Protein AF-A0A519KKD2-F1 (afdb_monomer_lite)

pLDDT: mean 95.07, std 6.98, range [52.88, 98.62]

Radius of gyration: 19.45 Å; chains: 1; bounding box: 49×33×54 Å

Sequence (143 aa):
MDGGELDRHAELIARHAPTLDAAIEAVRTRKAWSPFSDSPSTRIHGPDKPGAGRATFEARLGTTFELHQPGETGATVGEEVSPFTQQPLNIRYPVSDPDALVASAMTAMAQWRETDFELRLALCLEMAQRLYQRNFEMAHAVM

Structure (mmCIF, N/CA/C/O backbone):
data_AF-A0A519KKD2-F1
#
_entry.id   AF-A0A519KKD2-F1
#
loop_
_atom_site.group_PDB
_atom_site.id
_atom_site.type_symbol
_atom_site.label_atom_id
_atom_site.label_alt_id
_atom_site.label_comp_id
_atom_site.label_asym_id
_atom_site.label_entity_id
_atom_site.label_seq_id
_atom_site.pdbx_PDB_ins_code
_atom_site.Cartn_x
_atom_site.Cartn_y
_atom_site.Cartn_z
_atom_site.occupancy
_atom_site.B_iso_or_equiv
_atom_site.auth_seq_id
_atom_site.auth_comp_id
_atom_site.auth_asym_id
_atom_site.auth_atom_id
_atom_site.pdbx_PDB_model_num
ATOM 1 N N . MET A 1 1 ? -10.246 3.300 -27.847 1.00 52.88 1 MET A N 1
ATOM 2 C CA . MET A 1 1 ? -9.525 3.793 -26.658 1.00 52.88 1 MET A CA 1
ATOM 3 C C . MET A 1 1 ? -8.196 3.082 -26.709 1.00 52.88 1 MET A C 1
ATOM 5 O O . MET A 1 1 ? -8.244 1.891 -26.501 1.00 52.88 1 MET A O 1
ATOM 9 N N . ASP A 1 2 ? -7.089 3.711 -27.116 1.00 57.38 2 ASP A N 1
ATOM 10 C CA . ASP A 1 2 ? -5.838 2.936 -27.287 1.00 57.38 2 ASP A CA 1
ATOM 11 C C . ASP A 1 2 ? -4.549 3.760 -27.143 1.00 57.38 2 ASP A C 1
ATOM 13 O O . ASP A 1 2 ? -3.590 3.286 -26.552 1.00 57.38 2 ASP A O 1
ATOM 17 N N . GLY A 1 3 ? -4.506 5.021 -27.593 1.00 60.81 3 GLY A N 1
ATOM 18 C CA . GLY A 1 3 ? -3.247 5.788 -27.583 1.00 60.81 3 GLY A CA 1
ATOM 19 C C . GLY A 1 3 ? -2.719 6.162 -26.189 1.00 60.81 3 GLY A C 1
ATOM 20 O O . GLY A 1 3 ? -1.565 5.904 -25.875 1.00 60.81 3 GLY A O 1
ATOM 21 N N . GLY A 1 4 ? -3.559 6.754 -25.333 1.00 73.12 4 GLY A N 1
ATOM 22 C CA . GLY A 1 4 ? -3.117 7.290 -24.032 1.00 73.12 4 GLY A CA 1
ATOM 23 C C . GLY A 1 4 ? -2.955 6.257 -22.910 1.00 73.12 4 GLY A C 1
ATOM 24 O O . GLY A 1 4 ? -2.464 6.580 -21.832 1.00 73.12 4 GLY A O 1
ATOM 25 N N . GLU A 1 5 ? -3.403 5.018 -23.105 1.00 72.62 5 GLU A N 1
ATOM 26 C CA . GLU A 1 5 ? -3.205 3.938 -22.129 1.00 72.62 5 GLU A CA 1
ATOM 27 C C . GLU A 1 5 ? -1.892 3.198 -22.382 1.00 72.62 5 GLU A C 1
ATOM 29 O O . GLU A 1 5 ? -1.115 3.008 -21.448 1.00 72.62 5 GLU A O 1
ATOM 34 N N . LEU A 1 6 ? -1.595 2.907 -23.653 1.00 75.69 6 LEU A N 1
ATOM 35 C CA . LEU A 1 6 ? -0.296 2.386 -24.078 1.00 75.69 6 LEU A CA 1
ATOM 36 C C . LEU A 1 6 ? 0.848 3.334 -23.692 1.00 75.69 6 LEU A C 1
ATOM 38 O O . LEU A 1 6 ? 1.887 2.873 -23.224 1.00 75.69 6 LEU A O 1
ATOM 42 N N . ASP A 1 7 ? 0.625 4.645 -23.802 1.00 85.88 7 ASP A N 1
ATOM 43 C CA . ASP A 1 7 ? 1.591 5.668 -23.390 1.00 85.88 7 ASP A CA 1
ATOM 44 C C . ASP A 1 7 ? 1.891 5.598 -21.879 1.00 85.88 7 ASP A C 1
ATOM 46 O O . ASP A 1 7 ? 3.042 5.476 -21.465 1.00 85.88 7 ASP A O 1
ATOM 50 N N . ARG A 1 8 ? 0.854 5.507 -21.032 1.00 93.50 8 ARG A N 1
ATOM 51 C CA . ARG A 1 8 ? 1.018 5.367 -19.571 1.00 93.50 8 ARG A CA 1
ATOM 52 C C . ARG A 1 8 ? 1.721 4.070 -19.164 1.00 93.50 8 ARG A C 1
ATOM 54 O O . ARG A 1 8 ? 2.488 4.068 -18.199 1.00 93.50 8 ARG A O 1
ATOM 61 N N . HIS A 1 9 ? 1.460 2.964 -19.861 1.00 95.44 9 HIS A N 1
ATOM 62 C CA . HIS A 1 9 ? 2.147 1.695 -19.607 1.00 95.44 9 HIS A CA 1
ATOM 63 C C . HIS A 1 9 ? 3.633 1.789 -19.958 1.00 95.44 9 HIS A C 1
ATOM 65 O O . HIS A 1 9 ? 4.476 1.405 -19.143 1.00 95.44 9 HIS A O 1
ATOM 71 N N . ALA A 1 10 ? 3.958 2.354 -21.124 1.00 96.50 10 ALA A N 1
ATOM 72 C CA . ALA A 1 10 ? 5.337 2.572 -21.547 1.00 96.50 10 ALA A CA 1
ATOM 73 C C . ALA A 1 10 ? 6.090 3.500 -20.579 1.00 96.50 10 ALA A C 1
ATOM 75 O O . ALA A 1 10 ? 7.213 3.189 -20.179 1.00 96.50 10 ALA A O 1
ATOM 76 N N . GLU A 1 11 ? 5.458 4.587 -20.126 1.00 97.31 11 GLU A N 1
ATOM 77 C CA . GLU A 1 11 ? 6.020 5.488 -19.114 1.00 97.31 11 GLU A CA 1
ATOM 78 C C . GLU A 1 11 ? 6.305 4.779 -17.784 1.00 97.31 11 GLU A C 1
ATOM 80 O O . GLU A 1 11 ? 7.358 4.994 -17.177 1.00 97.31 11 GLU A O 1
ATOM 85 N N . LEU A 1 12 ? 5.381 3.932 -17.313 1.00 97.44 12 LEU A N 1
ATOM 86 C CA . LEU A 1 12 ? 5.553 3.200 -16.058 1.00 97.44 12 LEU A CA 1
ATOM 87 C C . LEU A 1 12 ? 6.706 2.194 -16.150 1.00 97.44 12 LEU A C 1
ATOM 89 O O . LEU A 1 12 ? 7.517 2.107 -15.226 1.00 97.44 12 LEU A O 1
ATOM 93 N N . ILE A 1 13 ? 6.801 1.471 -17.268 1.00 98.25 13 ILE A N 1
ATOM 94 C CA . ILE A 1 13 ? 7.908 0.549 -17.542 1.00 98.25 13 ILE A CA 1
ATOM 95 C C . ILE A 1 13 ? 9.232 1.315 -17.569 1.00 98.25 13 ILE A C 1
ATOM 97 O O . ILE A 1 13 ? 10.163 0.961 -16.845 1.00 98.25 13 ILE A O 1
ATOM 101 N N . ALA A 1 14 ? 9.303 2.404 -18.339 1.00 98.12 14 ALA A N 1
ATOM 102 C CA . ALA A 1 14 ? 10.511 3.213 -18.465 1.00 98.12 14 ALA A CA 1
ATOM 103 C C . ALA A 1 14 ? 10.965 3.801 -17.118 1.00 98.12 14 ALA A C 1
ATOM 105 O O . ALA A 1 14 ? 12.160 3.806 -16.819 1.00 98.12 14 ALA A O 1
ATOM 106 N N . ARG A 1 15 ? 10.022 4.243 -16.274 1.00 97.94 15 ARG A N 1
ATOM 107 C CA . ARG A 1 15 ? 10.308 4.760 -14.925 1.00 97.94 15 ARG A CA 1
ATOM 108 C C . ARG A 1 15 ? 11.020 3.735 -14.042 1.00 97.94 15 ARG A C 1
ATOM 110 O O . ARG A 1 15 ? 11.909 4.112 -13.281 1.00 97.94 15 ARG A O 1
ATOM 117 N N . HIS A 1 16 ? 10.616 2.468 -14.119 1.00 98.31 16 HIS A N 1
ATOM 118 C CA . HIS A 1 16 ? 11.085 1.414 -13.212 1.00 98.31 16 HIS A CA 1
ATOM 119 C C . HIS A 1 16 ? 12.199 0.532 -13.786 1.00 98.31 16 HIS A C 1
ATOM 121 O O . HIS A 1 16 ? 12.827 -0.207 -13.024 1.00 98.31 16 HIS A O 1
ATOM 127 N N . ALA A 1 17 ? 12.502 0.643 -15.083 1.00 97.94 17 ALA A N 1
ATOM 128 C CA . ALA A 1 17 ? 13.563 -0.125 -15.738 1.00 97.94 17 ALA A CA 1
ATOM 129 C C . ALA A 1 17 ? 14.937 -0.016 -15.034 1.00 97.94 17 ALA A C 1
ATOM 131 O O . ALA A 1 17 ? 15.525 -1.062 -14.757 1.00 97.94 17 ALA A O 1
ATOM 132 N N . PRO A 1 18 ? 15.430 1.172 -14.612 1.00 98.25 18 PRO A N 1
ATOM 133 C CA . PRO A 1 18 ? 16.730 1.262 -13.940 1.00 98.25 18 PRO A CA 1
ATOM 134 C C . PRO A 1 18 ? 16.783 0.514 -12.599 1.00 98.25 18 PRO A C 1
ATOM 136 O O . PRO A 1 18 ? 17.798 -0.096 -12.259 1.00 98.25 18 PRO A O 1
ATOM 139 N N . THR A 1 19 ? 15.689 0.541 -11.831 1.00 98.19 19 THR A N 1
ATOM 140 C CA . THR A 1 19 ? 15.581 -0.193 -10.561 1.00 98.19 19 THR A CA 1
ATOM 141 C C . THR A 1 19 ? 15.555 -1.697 -10.805 1.00 98.19 19 THR A C 1
ATOM 143 O O . THR A 1 19 ? 16.211 -2.441 -10.074 1.00 98.19 19 THR A O 1
ATOM 146 N N . LEU A 1 20 ? 14.837 -2.148 -11.839 1.00 98.19 20 LEU A N 1
ATOM 147 C CA . LEU A 1 20 ? 14.794 -3.555 -12.229 1.00 98.19 20 LEU A CA 1
ATOM 148 C C . LEU A 1 20 ? 16.180 -4.064 -12.650 1.00 98.19 20 LEU A C 1
ATOM 150 O O . LEU A 1 20 ? 16.622 -5.097 -12.148 1.00 98.19 20 LEU A O 1
ATOM 154 N N . ASP A 1 21 ? 16.892 -3.321 -13.497 1.00 98.25 21 ASP A N 1
ATOM 155 C CA . ASP A 1 21 ? 18.243 -3.680 -13.946 1.00 98.25 21 ASP A CA 1
ATOM 156 C C . ASP A 1 21 ? 19.223 -3.771 -12.769 1.00 98.25 21 ASP A C 1
ATOM 158 O O . ASP A 1 21 ? 19.98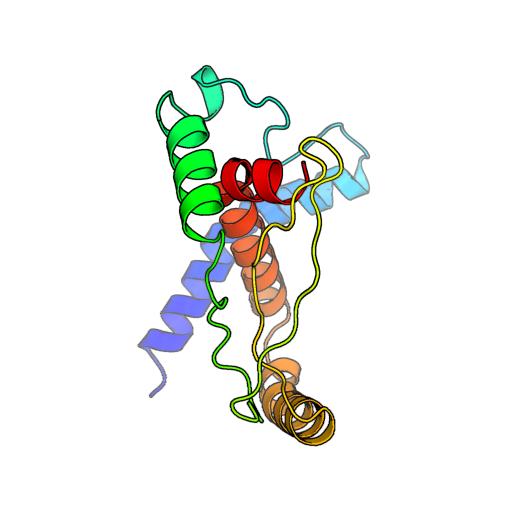0 -4.739 -12.640 1.00 98.25 21 ASP A O 1
ATOM 162 N N . ALA A 1 22 ? 19.170 -2.796 -11.856 1.00 98.25 22 ALA A N 1
ATOM 163 C CA . ALA A 1 22 ? 19.992 -2.800 -10.651 1.00 98.25 22 ALA A CA 1
ATOM 164 C C . ALA A 1 22 ? 19.665 -3.984 -9.721 1.00 98.25 22 ALA A C 1
ATOM 166 O O . ALA A 1 22 ? 20.591 -4.579 -9.159 1.00 98.25 22 ALA A O 1
ATOM 167 N N . ALA A 1 23 ? 18.386 -4.356 -9.599 1.00 98.12 23 ALA A N 1
ATOM 168 C CA . ALA A 1 23 ? 17.943 -5.516 -8.827 1.00 98.12 23 ALA A CA 1
ATOM 169 C C . ALA A 1 23 ? 18.420 -6.837 -9.440 1.00 98.12 23 ALA A C 1
ATOM 171 O O . ALA A 1 23 ? 18.946 -7.691 -8.722 1.00 98.12 23 ALA A O 1
ATOM 172 N N . ILE A 1 24 ? 18.302 -6.998 -10.762 1.00 98.12 24 ILE A N 1
ATOM 173 C CA . ILE A 1 24 ? 18.804 -8.177 -11.482 1.00 98.12 24 ILE A CA 1
ATOM 174 C C . ILE A 1 24 ? 20.313 -8.320 -11.267 1.00 98.12 24 ILE A C 1
ATOM 176 O O . ILE A 1 24 ? 20.796 -9.409 -10.948 1.00 98.12 24 ILE A O 1
ATOM 180 N N . GLU A 1 25 ? 21.058 -7.223 -11.390 1.00 98.62 25 GLU A N 1
ATOM 181 C CA . GLU A 1 25 ? 22.499 -7.220 -11.154 1.00 98.62 25 GLU A CA 1
ATOM 182 C C . GLU A 1 25 ? 22.844 -7.560 -9.700 1.00 98.62 25 GLU A C 1
ATOM 184 O O . GLU A 1 25 ? 23.766 -8.339 -9.441 1.00 98.62 25 GLU A O 1
ATOM 189 N N . ALA A 1 26 ? 22.096 -7.020 -8.734 1.00 98.50 26 ALA A N 1
ATOM 190 C CA . ALA A 1 26 ? 22.291 -7.334 -7.325 1.00 98.50 26 ALA A CA 1
ATOM 191 C C . ALA A 1 26 ? 22.055 -8.818 -7.022 1.00 98.50 26 ALA A C 1
ATOM 193 O O . ALA A 1 26 ? 22.857 -9.427 -6.317 1.00 98.50 26 ALA A O 1
ATOM 194 N N . VAL A 1 27 ? 21.027 -9.431 -7.614 1.00 98.31 27 VAL A N 1
ATOM 195 C CA . VAL A 1 27 ? 20.770 -10.874 -7.478 1.00 98.31 27 VAL A CA 1
ATOM 196 C C . VAL A 1 27 ? 21.885 -11.704 -8.120 1.00 98.31 27 VAL A C 1
ATOM 198 O O . VAL A 1 27 ? 22.359 -12.664 -7.509 1.00 98.31 27 VAL A O 1
ATOM 201 N N . ARG A 1 28 ? 22.343 -11.333 -9.324 1.00 98.56 28 ARG A N 1
ATOM 202 C CA . ARG A 1 28 ? 23.415 -12.049 -10.044 1.00 98.56 28 ARG A CA 1
ATOM 203 C C . ARG A 1 28 ? 24.750 -12.007 -9.305 1.00 98.56 28 ARG A C 1
ATOM 205 O O . ARG A 1 28 ? 25.442 -13.019 -9.234 1.00 98.56 28 ARG A O 1
ATOM 212 N N . THR A 1 29 ? 25.103 -10.849 -8.758 1.00 98.56 29 THR A N 1
ATOM 213 C CA . THR A 1 29 ? 26.416 -10.614 -8.132 1.00 98.56 29 THR A CA 1
ATOM 214 C C . THR A 1 29 ? 26.428 -10.808 -6.624 1.00 98.56 29 THR A C 1
ATOM 216 O O . THR A 1 29 ? 27.502 -10.921 -6.038 1.00 98.56 29 THR A O 1
ATOM 219 N N . ARG A 1 30 ? 25.254 -10.832 -5.983 1.00 98.19 30 ARG A N 1
ATOM 220 C CA . ARG A 1 30 ? 25.090 -10.776 -4.522 1.00 98.19 30 ARG A CA 1
ATOM 221 C C . ARG A 1 30 ? 25.731 -9.544 -3.870 1.00 98.19 30 ARG A C 1
ATOM 223 O O . ARG A 1 30 ? 26.074 -9.587 -2.689 1.00 98.19 30 ARG A O 1
ATOM 230 N N . LYS A 1 31 ? 25.905 -8.442 -4.610 1.00 97.94 31 LYS A N 1
ATOM 231 C CA . LYS A 1 31 ? 26.401 -7.185 -4.027 1.00 97.94 31 LYS A CA 1
ATOM 232 C C . LYS A 1 31 ? 25.397 -6.641 -3.005 1.00 97.94 31 LYS A C 1
ATOM 234 O O . LYS A 1 31 ? 24.188 -6.772 -3.188 1.00 97.94 31 LYS A O 1
ATOM 239 N N . ALA A 1 32 ? 25.897 -5.980 -1.964 1.00 97.12 32 ALA A N 1
ATOM 240 C CA . ALA A 1 32 ? 25.047 -5.249 -1.031 1.00 97.12 32 ALA A CA 1
ATOM 241 C C . ALA A 1 32 ? 24.347 -4.098 -1.771 1.00 97.12 32 ALA A C 1
ATOM 243 O O . ALA A 1 32 ? 25.000 -3.172 -2.256 1.00 97.12 32 ALA A O 1
ATOM 244 N N . TRP A 1 33 ? 23.024 -4.183 -1.895 1.00 97.56 33 TRP A N 1
ATOM 245 C CA . TRP A 1 33 ? 22.206 -3.196 -2.589 1.00 97.56 33 TRP A CA 1
ATOM 246 C C . TRP A 1 33 ? 20.769 -3.243 -2.070 1.00 97.56 33 TRP A C 1
ATOM 248 O O . TRP A 1 33 ? 20.213 -4.321 -1.873 1.00 97.56 33 TRP A O 1
ATOM 258 N N . SER A 1 34 ? 20.175 -2.069 -1.885 1.00 96.31 34 SER A N 1
ATOM 259 C CA . SER A 1 34 ? 18.744 -1.897 -1.652 1.00 96.31 34 SER A CA 1
ATOM 260 C C . SER A 1 34 ? 18.284 -0.636 -2.386 1.00 96.31 34 SER A C 1
ATOM 262 O O . SER A 1 34 ? 18.992 0.376 -2.330 1.00 96.31 34 SER A O 1
ATOM 264 N N . PRO A 1 35 ? 17.119 -0.652 -3.059 1.00 96.06 35 PRO A N 1
ATOM 265 C CA . PRO A 1 35 ? 16.517 0.559 -3.610 1.00 96.06 35 PRO A CA 1
ATOM 266 C C . PRO A 1 35 ? 15.845 1.423 -2.523 1.00 96.06 35 PRO A C 1
ATOM 268 O O . PRO A 1 35 ? 15.455 2.557 -2.795 1.00 96.06 35 PRO A O 1
ATOM 271 N N . PHE A 1 36 ? 15.716 0.907 -1.295 1.00 95.56 36 PHE A N 1
ATOM 272 C CA . PHE A 1 36 ? 15.015 1.535 -0.176 1.00 95.56 36 PHE A CA 1
ATOM 273 C C . PHE A 1 36 ? 15.966 1.738 1.011 1.00 95.56 36 PHE A C 1
ATOM 275 O O . PHE A 1 36 ? 16.723 0.836 1.365 1.00 95.56 36 PHE A O 1
ATOM 282 N N . SER A 1 37 ? 15.950 2.924 1.628 1.00 92.81 37 SER A N 1
ATOM 283 C CA . SER A 1 37 ? 16.784 3.209 2.802 1.00 92.81 37 SER A CA 1
ATOM 284 C C . SER A 1 37 ? 16.172 2.602 4.060 1.00 92.81 37 SER A C 1
ATOM 286 O O . SER A 1 37 ? 15.037 2.922 4.404 1.00 92.81 37 SER A O 1
ATOM 288 N N . ASP A 1 38 ? 16.966 1.820 4.792 1.00 87.38 38 ASP A N 1
ATOM 289 C CA . ASP A 1 38 ? 16.564 1.234 6.078 1.00 87.38 38 ASP A CA 1
ATOM 290 C C . ASP A 1 38 ? 16.612 2.242 7.237 1.00 87.38 38 ASP A C 1
ATOM 292 O O . ASP A 1 38 ? 15.978 2.055 8.274 1.00 87.38 38 ASP A O 1
ATOM 296 N N . SER A 1 39 ? 17.387 3.324 7.100 1.00 89.38 39 SER A N 1
ATOM 297 C CA . SER A 1 39 ? 17.543 4.307 8.173 1.00 89.38 39 SER A CA 1
ATOM 298 C C . SER A 1 39 ? 16.320 5.225 8.258 1.00 89.38 39 SER A C 1
ATOM 300 O O . SER A 1 39 ? 16.068 5.945 7.293 1.00 89.38 39 SER A O 1
ATOM 302 N N . PRO A 1 40 ? 15.647 5.348 9.421 1.00 86.06 40 PRO A N 1
ATOM 303 C CA . PRO A 1 40 ? 14.516 6.266 9.604 1.00 86.06 40 PRO A CA 1
ATOM 304 C C . PRO A 1 40 ? 14.950 7.742 9.718 1.00 86.06 40 PRO A C 1
ATOM 306 O O . PRO A 1 40 ? 14.183 8.592 10.167 1.00 86.06 40 PRO A O 1
ATOM 309 N N . SER A 1 41 ? 16.197 8.071 9.364 1.00 90.12 41 SER A N 1
ATOM 310 C CA . SER A 1 41 ? 16.767 9.404 9.544 1.00 90.12 41 SER A CA 1
ATOM 311 C C . SER A 1 41 ? 16.002 10.466 8.752 1.00 90.12 41 SER A C 1
ATOM 313 O O . SER A 1 41 ? 15.846 10.373 7.532 1.00 90.12 41 SER A O 1
ATOM 315 N N . THR A 1 42 ? 15.633 11.556 9.424 1.00 88.81 42 THR A N 1
ATOM 316 C CA . THR A 1 42 ? 15.044 12.751 8.796 1.00 88.81 42 THR A CA 1
ATOM 317 C C . THR A 1 42 ? 15.967 13.398 7.764 1.00 88.81 42 THR A C 1
ATOM 319 O O . THR A 1 42 ? 15.491 14.081 6.863 1.00 88.81 42 THR A O 1
ATOM 322 N N . ARG A 1 43 ? 17.280 13.131 7.817 1.00 90.56 43 ARG A N 1
ATOM 323 C CA . ARG A 1 43 ? 18.233 13.544 6.774 1.00 90.56 43 ARG A CA 1
ATOM 324 C C . ARG A 1 43 ? 17.945 12.883 5.421 1.00 90.56 43 ARG A C 1
ATOM 326 O O . ARG A 1 43 ? 18.264 13.460 4.391 1.00 90.56 43 ARG A O 1
ATOM 333 N N . ILE A 1 44 ? 17.377 11.677 5.429 1.00 88.25 44 ILE A N 1
ATOM 334 C CA . ILE A 1 44 ? 17.061 10.893 4.227 1.00 88.25 44 ILE A CA 1
ATOM 335 C C . ILE A 1 44 ? 15.601 11.106 3.824 1.00 88.25 44 ILE A C 1
ATOM 337 O O . ILE A 1 44 ? 15.290 11.274 2.648 1.00 88.25 44 ILE A O 1
ATOM 341 N N . HIS A 1 45 ? 14.700 11.112 4.805 1.00 87.69 45 HIS A N 1
ATOM 342 C CA . HIS A 1 45 ? 13.260 11.124 4.559 1.00 87.69 45 HIS A CA 1
ATOM 343 C C . HIS A 1 45 ? 12.632 12.525 4.577 1.00 87.69 45 HIS A C 1
ATOM 345 O O . HIS A 1 45 ? 11.497 12.679 4.129 1.00 87.69 45 HIS A O 1
ATOM 351 N N . GLY A 1 46 ? 13.361 13.539 5.041 1.00 90.31 46 GLY A N 1
ATOM 352 C CA . GLY A 1 46 ? 12.818 14.850 5.382 1.00 90.31 46 GLY A CA 1
ATOM 353 C C . GLY A 1 46 ? 12.270 14.883 6.816 1.00 90.31 46 GLY A C 1
ATOM 354 O O . GLY A 1 46 ? 11.942 13.835 7.381 1.00 90.31 46 GLY A O 1
ATOM 355 N N . PRO A 1 47 ? 12.183 16.074 7.431 1.00 92.44 47 PRO A N 1
ATOM 356 C CA . PRO A 1 47 ? 11.750 16.225 8.821 1.00 92.44 47 PRO A CA 1
ATOM 357 C C . PRO A 1 47 ? 10.274 15.864 9.043 1.00 92.44 47 PRO A C 1
ATOM 359 O O . PRO A 1 47 ? 9.927 15.399 10.125 1.00 92.44 47 PRO A O 1
ATOM 362 N N . ASP A 1 48 ? 9.426 16.017 8.024 1.00 93.56 48 ASP A N 1
ATOM 363 C CA . ASP A 1 48 ? 7.969 15.933 8.191 1.00 93.56 48 ASP A CA 1
ATOM 364 C C . ASP A 1 48 ? 7.412 14.507 8.065 1.00 93.56 48 ASP A C 1
ATOM 366 O O . ASP A 1 48 ? 6.370 14.190 8.640 1.00 93.56 48 ASP A O 1
ATOM 370 N N . LYS A 1 49 ? 8.100 13.617 7.333 1.00 92.25 49 LYS A N 1
ATOM 371 C CA . LYS A 1 49 ? 7.588 12.267 7.033 1.00 92.25 49 LYS A CA 1
ATOM 372 C C . LYS A 1 49 ? 7.309 11.406 8.270 1.00 92.25 49 LYS A C 1
ATOM 374 O O . LYS A 1 49 ? 6.255 10.772 8.278 1.00 92.25 49 LYS A O 1
ATOM 379 N N . PRO A 1 50 ? 8.170 11.370 9.309 1.00 93.25 50 PRO A N 1
ATOM 380 C CA . PRO A 1 50 ? 7.872 10.594 10.511 1.00 93.25 50 PRO A CA 1
ATOM 381 C C . PRO A 1 50 ? 6.589 11.061 11.210 1.00 93.25 50 PRO A C 1
ATOM 383 O O . PRO A 1 50 ? 5.730 10.245 11.536 1.00 93.25 50 PRO A O 1
ATOM 386 N N . GLY A 1 51 ? 6.425 12.379 11.381 1.00 95.44 51 GLY A N 1
ATOM 387 C CA . GLY A 1 51 ? 5.233 12.958 12.003 1.00 95.44 51 GLY A CA 1
ATOM 388 C C . GLY A 1 51 ? 3.966 12.714 11.181 1.00 95.44 51 GLY A C 1
ATOM 389 O O . GLY A 1 51 ? 2.944 12.312 11.732 1.00 95.44 51 GLY A O 1
ATOM 390 N N . ALA A 1 52 ? 4.044 12.875 9.857 1.00 96.12 52 ALA A N 1
ATOM 391 C CA . ALA A 1 52 ? 2.930 12.598 8.952 1.00 96.12 52 ALA A CA 1
ATOM 392 C C . ALA A 1 52 ? 2.532 11.112 8.944 1.00 96.12 52 ALA A C 1
ATOM 394 O O . ALA A 1 52 ? 1.342 10.795 8.943 1.00 96.12 52 ALA A O 1
ATOM 395 N N . GLY A 1 53 ? 3.507 10.197 8.979 1.00 96.88 53 GLY A N 1
ATOM 396 C CA . GLY A 1 53 ? 3.249 8.758 9.070 1.00 96.88 53 GLY A CA 1
ATOM 397 C C . GLY A 1 53 ? 2.506 8.391 10.353 1.00 96.88 53 GLY A C 1
ATOM 398 O O . GLY A 1 53 ? 1.489 7.701 10.295 1.00 96.88 53 GLY A O 1
ATOM 399 N N . ARG A 1 54 ? 2.947 8.939 11.492 1.00 97.25 54 ARG A N 1
ATOM 400 C CA . ARG A 1 54 ? 2.254 8.785 12.777 1.00 97.25 54 ARG A CA 1
ATOM 401 C C . ARG A 1 54 ? 0.823 9.312 12.732 1.00 97.25 54 ARG A C 1
ATOM 403 O O . ARG A 1 54 ? -0.094 8.584 13.092 1.00 97.25 54 ARG A O 1
ATOM 410 N N . ALA A 1 55 ? 0.633 10.542 12.260 1.00 98.12 55 ALA A N 1
ATOM 411 C CA . ALA A 1 55 ? -0.691 11.154 12.171 1.00 98.12 55 ALA A CA 1
ATOM 412 C C . ALA A 1 55 ? -1.631 10.352 11.253 1.00 98.12 55 ALA A C 1
ATOM 414 O O . ALA A 1 55 ? -2.814 10.207 11.550 1.00 98.12 55 ALA A O 1
ATOM 415 N N . THR A 1 56 ? -1.099 9.787 10.163 1.00 97.69 56 THR A N 1
ATOM 416 C CA . THR A 1 56 ? -1.873 8.935 9.246 1.00 97.69 56 THR A CA 1
ATOM 417 C C . THR A 1 56 ? -2.317 7.639 9.926 1.00 97.69 56 THR A C 1
ATOM 419 O O . THR A 1 56 ? -3.470 7.250 9.766 1.00 97.69 56 THR A O 1
ATOM 422 N N . PHE A 1 57 ? -1.447 6.996 10.713 1.00 97.94 57 PHE A N 1
ATOM 423 C CA . PHE A 1 57 ? -1.817 5.826 11.518 1.00 97.94 57 PHE A CA 1
ATOM 424 C C . PHE A 1 57 ? -2.849 6.177 12.599 1.00 97.94 57 PHE A C 1
ATOM 426 O O . PHE A 1 57 ? -3.869 5.504 12.712 1.00 97.94 57 PHE A O 1
ATOM 433 N N . GLU A 1 58 ? -2.629 7.255 13.358 1.00 97.88 58 GL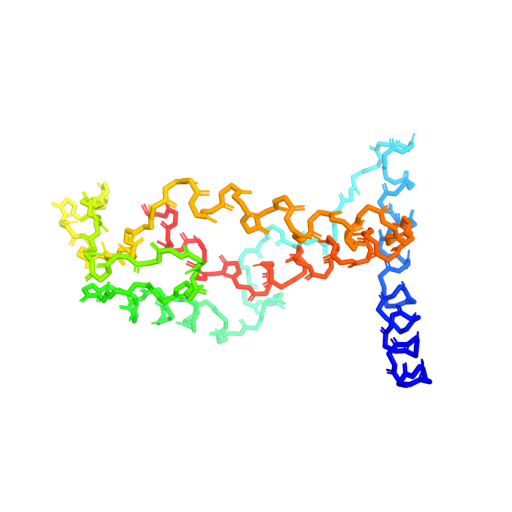U A N 1
ATOM 434 C CA . GLU A 1 58 ? -3.548 7.696 14.417 1.00 97.88 58 GLU A CA 1
ATOM 435 C C . GLU A 1 58 ? -4.948 8.004 13.865 1.00 97.88 58 GLU A C 1
ATOM 437 O O . GLU A 1 58 ? -5.945 7.673 14.502 1.00 97.88 58 GLU A O 1
ATOM 442 N N . ALA A 1 59 ? -5.039 8.542 12.645 1.00 98.06 59 ALA A N 1
ATOM 443 C CA . ALA A 1 59 ? -6.308 8.773 11.957 1.00 98.06 59 ALA A CA 1
ATOM 444 C C . ALA A 1 59 ? -7.071 7.483 11.587 1.00 98.06 59 ALA A C 1
ATOM 446 O O . ALA A 1 59 ? -8.253 7.561 11.257 1.00 98.06 59 ALA A O 1
ATOM 447 N N . ARG A 1 60 ? -6.430 6.303 11.628 1.00 97.38 60 ARG A N 1
ATOM 448 C CA . ARG A 1 60 ? -7.098 5.005 11.413 1.00 97.38 60 ARG A CA 1
ATOM 449 C C . ARG A 1 60 ? -7.747 4.458 12.683 1.00 97.38 60 ARG A C 1
ATOM 451 O O . ARG A 1 60 ? -8.684 3.667 12.579 1.00 97.38 60 ARG A O 1
ATOM 458 N N . LEU A 1 61 ? -7.279 4.857 13.863 1.00 98.06 61 LEU A N 1
ATOM 459 C CA . LEU A 1 61 ? -7.766 4.324 15.136 1.00 98.06 61 LEU A CA 1
ATOM 460 C C . LEU A 1 61 ? -9.254 4.631 15.336 1.00 98.06 61 LEU A C 1
ATOM 462 O O . LEU A 1 61 ? -9.707 5.746 15.085 1.00 98.06 61 LEU A O 1
ATOM 466 N N . GLY A 1 62 ? -10.025 3.643 15.796 1.00 98.25 62 GLY A N 1
ATOM 467 C CA . GLY A 1 62 ? -11.472 3.802 15.992 1.00 98.25 62 GLY A CA 1
ATOM 468 C C . GLY A 1 62 ? -12.294 3.963 14.706 1.00 98.25 62 GLY A C 1
ATOM 469 O O . GLY A 1 62 ? -13.474 4.302 14.792 1.00 98.25 62 GLY A O 1
ATOM 470 N N . THR A 1 63 ? -11.700 3.753 13.526 1.00 98.19 63 THR A N 1
ATOM 471 C CA . THR A 1 63 ? -12.380 3.902 12.230 1.00 98.19 63 THR A CA 1
ATOM 472 C C . THR A 1 63 ? -12.589 2.561 11.527 1.00 98.19 63 THR A C 1
ATOM 474 O O . THR A 1 63 ? -11.970 1.550 11.861 1.00 98.19 63 THR A O 1
ATOM 477 N N . THR A 1 64 ? -13.470 2.552 10.522 1.00 98.00 64 THR A N 1
ATOM 478 C CA . THR A 1 64 ? -13.549 1.444 9.562 1.00 98.00 64 THR A CA 1
ATOM 479 C C . THR A 1 64 ? -12.630 1.741 8.380 1.00 98.00 64 THR A C 1
ATOM 481 O O . THR A 1 64 ? -12.735 2.802 7.769 1.00 98.00 64 THR A O 1
ATOM 484 N N . PHE A 1 65 ? -11.728 0.816 8.058 1.00 97.00 65 PHE A N 1
ATOM 485 C CA . PHE A 1 65 ? -10.832 0.912 6.914 1.00 97.00 65 PHE A CA 1
ATOM 486 C C . PHE A 1 65 ? -11.615 0.734 5.608 1.00 97.00 65 PHE A C 1
ATOM 488 O O . PHE A 1 65 ? -12.328 -0.249 5.430 1.00 97.00 65 PHE A O 1
ATOM 495 N N . GLU A 1 66 ? -11.453 1.662 4.672 1.00 94.75 66 GLU A N 1
ATOM 496 C CA . GLU A 1 66 ? -12.136 1.628 3.377 1.00 94.75 66 GLU A CA 1
ATOM 497 C C . GLU A 1 66 ? -11.349 0.767 2.376 1.00 94.75 66 GLU A C 1
ATOM 499 O O . GLU A 1 66 ? -10.206 1.089 2.040 1.00 94.75 66 GLU A O 1
ATOM 504 N N . LEU A 1 67 ? -11.945 -0.342 1.916 1.00 93.62 67 LEU A N 1
ATOM 505 C CA . LEU A 1 67 ? -11.346 -1.252 0.925 1.00 93.62 67 LEU A CA 1
ATOM 506 C C . LEU A 1 67 ? -12.093 -1.262 -0.417 1.00 93.62 67 LEU A C 1
ATOM 508 O O . LEU A 1 67 ? -11.464 -1.535 -1.438 1.00 93.62 67 LEU A O 1
ATOM 512 N N . HIS A 1 68 ? -13.393 -0.937 -0.432 1.00 93.00 68 HIS A N 1
ATOM 513 C CA . HIS A 1 68 ? -14.258 -0.969 -1.623 1.00 93.00 68 HIS A CA 1
ATOM 514 C C . HIS A 1 68 ? -14.146 -2.287 -2.398 1.00 93.00 68 HIS A C 1
ATOM 516 O O . HIS A 1 68 ? -14.116 -2.315 -3.632 1.00 93.00 68 HIS A O 1
ATOM 522 N N . GLN A 1 69 ? -14.020 -3.386 -1.661 1.00 93.88 69 GLN A N 1
ATOM 523 C CA . GLN A 1 69 ? -13.765 -4.691 -2.245 1.00 93.88 69 GLN A CA 1
ATOM 524 C C . GLN A 1 69 ? -15.086 -5.339 -2.706 1.00 93.88 69 GLN A C 1
ATOM 526 O O . GLN A 1 69 ? -16.168 -4.991 -2.229 1.00 93.88 69 GLN A O 1
ATOM 531 N N . PRO A 1 70 ? -15.048 -6.293 -3.645 1.00 97.19 70 PRO A N 1
ATOM 532 C CA . PRO A 1 70 ? -16.242 -7.026 -4.047 1.00 97.19 70 PRO A CA 1
ATOM 533 C C . PRO A 1 70 ? -16.919 -7.737 -2.865 1.00 97.19 70 PRO A C 1
ATOM 535 O O . PRO A 1 70 ? -16.259 -8.221 -1.944 1.00 97.19 70 PRO A O 1
ATOM 538 N N . GLY A 1 71 ? -18.250 -7.821 -2.910 1.00 96.62 71 GLY A N 1
ATOM 539 C CA . GLY A 1 71 ? -19.033 -8.625 -1.969 1.00 96.62 71 GLY A CA 1
ATOM 540 C C . GLY A 1 71 ? -19.100 -8.099 -0.536 1.00 96.62 71 GLY A C 1
ATOM 541 O O . GLY A 1 71 ? -19.403 -8.891 0.354 1.00 96.62 71 GLY A O 1
ATOM 542 N N . GLU A 1 72 ? -18.814 -6.814 -0.289 1.00 97.12 72 GLU A N 1
ATOM 543 C CA . GLU A 1 72 ? -18.991 -6.208 1.037 1.00 97.12 72 GLU A CA 1
ATOM 544 C C . GLU A 1 72 ? -20.431 -6.401 1.537 1.00 97.12 72 GLU A C 1
ATOM 546 O O . GLU A 1 72 ? -21.406 -6.012 0.896 1.00 97.12 72 GLU A O 1
ATOM 551 N N . THR A 1 73 ? -20.557 -7.014 2.711 1.00 96.44 73 THR A N 1
ATOM 552 C CA . THR A 1 73 ? -21.840 -7.409 3.319 1.00 96.44 73 THR A CA 1
ATOM 553 C C . THR A 1 73 ? -22.506 -6.289 4.122 1.00 96.44 73 THR A C 1
ATOM 555 O O . THR A 1 73 ? -23.619 -6.452 4.618 1.00 96.44 73 THR A O 1
ATOM 558 N N . GLY A 1 74 ? -21.809 -5.164 4.309 1.00 94.06 74 GLY A N 1
ATOM 559 C CA . GLY A 1 74 ? -22.191 -4.085 5.226 1.00 94.06 74 GLY A CA 1
ATOM 560 C C . GLY A 1 74 ? -21.817 -4.338 6.693 1.00 94.06 74 GLY A C 1
ATOM 561 O O . GLY A 1 74 ? -21.884 -3.415 7.503 1.00 94.06 74 GLY A O 1
ATOM 562 N N . ALA A 1 75 ? -21.387 -5.552 7.049 1.00 97.06 75 ALA A N 1
ATOM 563 C CA . ALA A 1 75 ? -20.812 -5.842 8.359 1.00 97.06 75 ALA A CA 1
ATOM 564 C C . ALA A 1 75 ? -19.322 -5.468 8.414 1.00 97.06 75 ALA A C 1
ATOM 566 O O . ALA A 1 75 ? -18.633 -5.435 7.392 1.00 97.06 75 ALA A O 1
ATOM 567 N N . THR A 1 76 ? -18.806 -5.236 9.626 1.00 98.00 76 THR A N 1
ATOM 568 C CA . THR A 1 76 ? -17.375 -5.001 9.865 1.00 98.00 76 THR A CA 1
ATOM 569 C C . THR A 1 76 ? -16.813 -5.937 10.934 1.00 98.00 76 THR A C 1
ATOM 571 O O . THR A 1 76 ? -17.513 -6.325 11.872 1.00 98.00 76 THR A O 1
ATOM 574 N N . VAL A 1 77 ? -15.528 -6.272 10.827 1.00 98.00 77 VAL A N 1
ATOM 575 C CA . VAL A 1 77 ? -14.777 -7.163 11.731 1.00 98.00 77 VAL A CA 1
ATOM 576 C C . VAL A 1 77 ? -13.467 -6.500 12.173 1.00 98.00 77 VAL A C 1
ATOM 578 O O . VAL A 1 77 ? -12.961 -5.645 11.460 1.00 98.00 77 VAL A O 1
ATOM 581 N N . GLY A 1 78 ? -12.916 -6.848 13.339 1.00 97.69 78 GLY A N 1
ATOM 582 C CA . GLY A 1 78 ? -11.611 -6.339 13.790 1.00 97.69 78 GLY A CA 1
ATOM 583 C C . GLY A 1 78 ? -11.487 -6.266 15.311 1.00 97.69 78 GLY A C 1
ATOM 584 O O . GLY A 1 78 ? -12.265 -5.579 15.965 1.00 97.69 78 GLY A O 1
ATOM 585 N N . GLU A 1 79 ? -10.523 -6.978 15.885 1.00 98.12 79 GLU A N 1
ATOM 586 C CA . GLU A 1 79 ? -10.333 -7.090 17.344 1.00 98.12 79 GLU A CA 1
ATOM 587 C C . GLU A 1 79 ? -8.864 -6.865 17.735 1.00 98.12 79 GLU A C 1
ATOM 589 O O . GLU A 1 79 ? -8.348 -7.445 18.685 1.00 98.12 79 GLU A O 1
ATOM 594 N N . GLU A 1 80 ? -8.165 -6.034 16.962 1.00 98.50 80 GLU A N 1
ATOM 595 C CA . GLU A 1 80 ? -6.740 -5.769 17.143 1.00 98.50 80 GLU A CA 1
ATOM 596 C C . GLU A 1 80 ? -6.472 -5.016 18.455 1.00 98.50 80 GLU A C 1
ATOM 598 O O . GLU A 1 80 ? -7.109 -4.002 18.765 1.00 98.50 80 GLU A O 1
ATOM 603 N N . VAL A 1 81 ? -5.487 -5.501 19.212 1.00 98.38 81 VAL A N 1
ATOM 604 C CA . VAL A 1 81 ? -5.018 -4.923 20.478 1.00 98.38 81 VAL A CA 1
ATOM 605 C C . VAL A 1 81 ? -3.522 -4.666 20.358 1.00 98.38 81 VAL A C 1
ATOM 607 O O . VAL A 1 81 ? -2.770 -5.569 19.991 1.00 98.38 81 VAL A O 1
ATOM 610 N N . SER A 1 82 ? -3.076 -3.452 20.687 1.00 97.88 82 SER A N 1
ATOM 611 C CA . SER A 1 82 ? -1.643 -3.141 20.656 1.00 97.88 82 SER A CA 1
ATOM 612 C C . SER A 1 82 ? -0.914 -3.834 21.812 1.00 97.88 82 SER A C 1
ATOM 614 O O . SER A 1 82 ? -1.311 -3.666 22.972 1.00 97.88 82 SER A O 1
ATOM 616 N N . PRO A 1 83 ? 0.202 -4.537 21.550 1.00 97.81 83 PRO A N 1
ATOM 617 C CA . PRO A 1 83 ? 1.015 -5.128 22.607 1.00 97.81 83 PRO A CA 1
ATOM 618 C C . PRO A 1 83 ? 1.731 -4.074 23.469 1.00 97.81 83 PRO A C 1
ATOM 620 O O . PRO A 1 83 ? 2.104 -4.370 24.603 1.00 97.81 83 PRO A O 1
ATOM 623 N N . PHE A 1 84 ? 1.898 -2.838 22.991 1.00 96.81 84 PHE A N 1
ATOM 624 C CA . PHE A 1 84 ? 2.580 -1.777 23.743 1.00 96.81 84 PHE A CA 1
ATOM 625 C C . PHE A 1 84 ? 1.648 -1.014 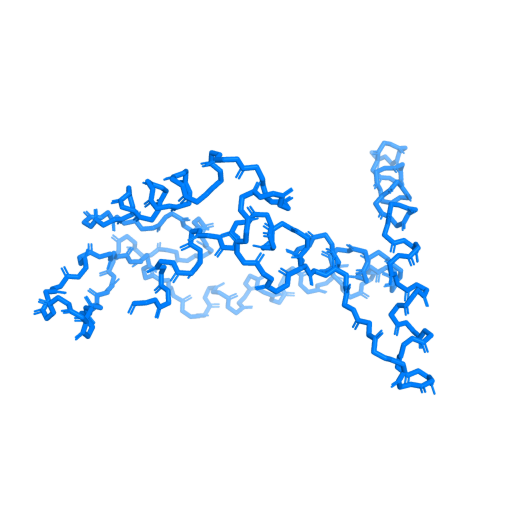24.684 1.00 96.81 84 PHE A C 1
ATOM 627 O O . PHE A 1 84 ? 2.049 -0.671 25.795 1.00 96.81 84 PHE A O 1
ATOM 634 N N . THR A 1 85 ? 0.410 -0.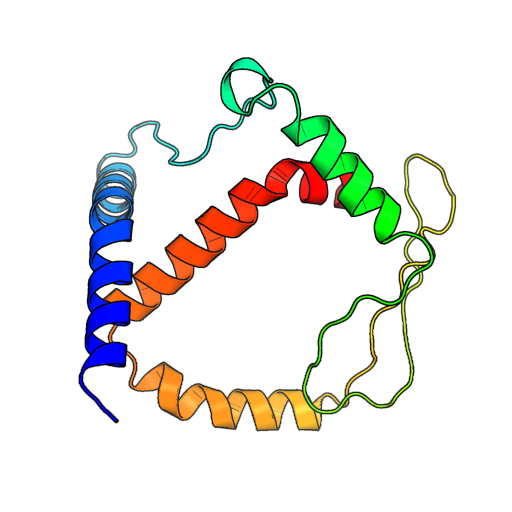745 24.263 1.00 95.81 85 THR A N 1
ATOM 635 C CA . THR A 1 85 ? -0.561 0.001 25.086 1.00 95.81 85 THR A CA 1
ATOM 636 C C . THR A 1 85 ? -1.518 -0.908 25.848 1.00 95.81 85 THR A C 1
ATOM 638 O O . THR A 1 85 ? -2.163 -0.452 26.793 1.00 95.81 85 THR A O 1
ATOM 641 N N . GLN A 1 86 ? -1.623 -2.182 25.449 1.00 97.88 86 GLN A N 1
ATOM 642 C CA . GLN A 1 86 ? -2.618 -3.134 25.953 1.00 97.88 86 GLN A CA 1
ATOM 643 C C . GLN A 1 86 ? -4.065 -2.642 25.755 1.00 97.88 86 GLN A C 1
ATOM 645 O O . GLN A 1 86 ? -4.974 -3.078 26.457 1.00 97.88 86 GLN A O 1
ATOM 650 N N . GLN A 1 87 ? -4.282 -1.712 24.816 1.00 97.94 87 GLN A N 1
ATOM 651 C CA . GLN A 1 87 ? -5.596 -1.166 24.484 1.00 97.94 87 GLN A CA 1
ATOM 652 C C . GLN A 1 87 ? -6.058 -1.648 23.102 1.00 97.94 87 GLN A C 1
ATOM 654 O O . GLN A 1 87 ? -5.221 -1.814 22.204 1.00 97.94 87 GLN A O 1
ATOM 659 N N . PRO A 1 88 ? -7.377 -1.832 22.897 1.00 98.19 88 PRO A N 1
ATOM 660 C CA . PRO A 1 88 ? -7.936 -2.061 21.570 1.00 98.19 88 PRO A CA 1
ATOM 661 C C . PRO A 1 88 ? -7.633 -0.888 20.632 1.00 98.19 88 PRO A C 1
ATOM 663 O O . PRO A 1 88 ? -7.834 0.272 21.000 1.00 98.19 88 PRO A O 1
ATOM 666 N N . LEU A 1 89 ? -7.204 -1.185 19.404 1.00 98.38 89 LEU A N 1
ATOM 667 C CA . LEU A 1 89 ? -7.020 -0.169 18.357 1.00 98.38 89 LEU A CA 1
ATOM 668 C C . LEU A 1 89 ? -8.363 0.319 17.796 1.00 98.38 89 LEU A C 1
ATOM 670 O O . LEU A 1 89 ? -8.458 1.421 17.253 1.00 98.38 89 LEU A O 1
ATOM 674 N N . ASN A 1 90 ? -9.406 -0.507 17.940 1.00 98.38 90 ASN A N 1
ATOM 675 C CA . ASN A 1 90 ? -10.754 -0.270 17.422 1.00 98.38 90 ASN A CA 1
ATOM 676 C C . ASN A 1 90 ? -10.787 0.012 15.909 1.00 98.38 90 ASN A C 1
ATOM 678 O O . ASN A 1 90 ? -11.696 0.685 15.426 1.00 98.38 90 ASN A O 1
ATOM 682 N N . ILE A 1 91 ? -9.809 -0.503 15.160 1.00 98.56 91 ILE A N 1
ATOM 683 C CA . ILE A 1 91 ? -9.844 -0.511 13.698 1.00 98.56 91 ILE A CA 1
ATOM 684 C C . ILE A 1 91 ? -10.778 -1.642 13.264 1.00 98.56 91 ILE A C 1
ATOM 686 O O . ILE A 1 91 ? -10.734 -2.754 13.799 1.00 98.56 91 ILE A O 1
ATOM 690 N N . ARG A 1 92 ? -11.666 -1.342 12.319 1.00 98.50 92 ARG A N 1
ATOM 691 C CA . ARG A 1 92 ? -12.606 -2.306 11.741 1.00 98.50 92 ARG A CA 1
ATOM 692 C C . ARG A 1 92 ? -12.374 -2.421 10.240 1.00 98.50 92 ARG A C 1
ATOM 694 O O . ARG A 1 92 ? -11.969 -1.461 9.599 1.00 98.50 92 ARG A O 1
ATOM 701 N N . TYR A 1 93 ? -12.682 -3.573 9.670 1.00 98.31 93 TYR A N 1
ATOM 702 C CA . TYR A 1 93 ? -12.527 -3.883 8.252 1.00 98.31 93 TYR A CA 1
ATOM 703 C C . TYR A 1 93 ? -13.855 -4.401 7.698 1.00 98.31 93 TYR A C 1
ATOM 705 O O . TYR A 1 93 ? -14.560 -5.115 8.419 1.00 98.31 93 TYR A O 1
ATOM 713 N N . PRO A 1 94 ? -14.231 -4.063 6.456 1.00 97.94 94 PRO A N 1
ATOM 714 C CA . PRO A 1 94 ? -15.458 -4.563 5.857 1.00 97.94 94 PRO A CA 1
ATOM 715 C C . PRO A 1 94 ? -15.386 -6.083 5.672 1.00 97.94 94 PRO A C 1
ATOM 717 O O . PRO A 1 94 ? -14.387 -6.629 5.202 1.00 97.94 94 PRO A O 1
ATOM 720 N N . VAL A 1 95 ? -16.461 -6.776 6.047 1.00 98.06 95 VAL A N 1
ATOM 721 C CA . VAL A 1 95 ? -16.613 -8.214 5.805 1.00 98.06 95 VAL A CA 1
ATOM 722 C C . VAL A 1 95 ? -17.142 -8.404 4.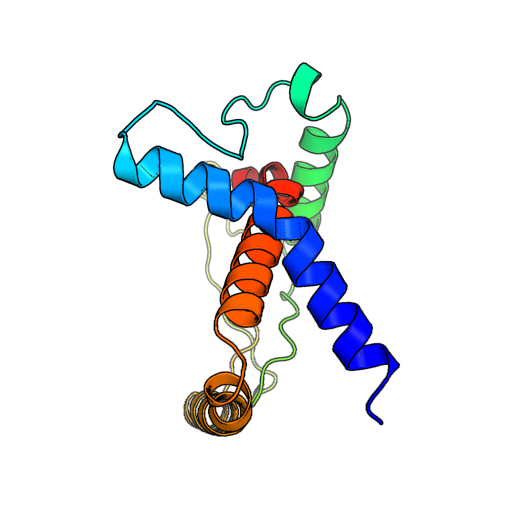393 1.00 98.06 95 VAL A C 1
ATOM 724 O O . VAL A 1 95 ? -18.223 -7.903 4.076 1.00 98.06 95 VAL A O 1
ATOM 727 N N . SER A 1 96 ? -16.420 -9.175 3.584 1.00 98.06 96 SER A N 1
ATOM 728 C CA . SER A 1 96 ? -16.883 -9.600 2.264 1.00 98.06 96 SER A CA 1
ATOM 729 C C . SER A 1 96 ? -17.185 -11.081 2.196 1.00 98.06 96 SER A C 1
ATOM 731 O O . SER A 1 96 ? -16.540 -11.887 2.866 1.00 98.06 96 SER A O 1
ATOM 733 N N . ASP A 1 97 ? -18.141 -11.421 1.337 1.00 98.00 97 ASP 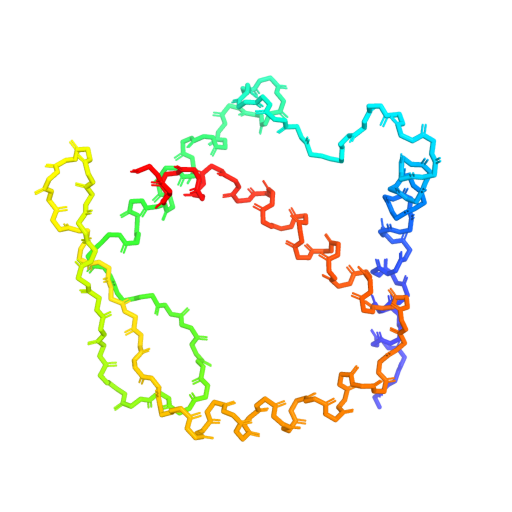A N 1
ATOM 734 C CA . ASP A 1 97 ? -18.405 -12.798 0.939 1.00 98.00 97 ASP A CA 1
ATOM 735 C C . ASP A 1 97 ? -17.175 -13.395 0.217 1.00 98.00 97 ASP A C 1
ATOM 737 O O . ASP A 1 97 ? -16.757 -12.863 -0.822 1.00 98.00 97 ASP A O 1
ATOM 741 N N . PRO A 1 98 ? -16.580 -14.487 0.739 1.00 97.94 98 PRO A N 1
ATOM 742 C CA . PRO A 1 98 ? -15.454 -15.155 0.098 1.00 97.94 98 PRO A CA 1
ATOM 743 C C . PRO A 1 98 ? -15.729 -15.571 -1.351 1.00 97.94 98 PRO A C 1
ATOM 745 O O . PRO A 1 98 ? -14.847 -15.410 -2.199 1.00 97.94 98 PRO A O 1
ATOM 748 N N . ASP A 1 99 ? -16.937 -16.049 -1.663 1.00 98.44 99 ASP A N 1
ATOM 749 C CA . ASP A 1 99 ? -17.267 -16.514 -3.017 1.00 98.44 99 ASP A CA 1
ATOM 750 C C . ASP A 1 99 ? -17.292 -15.341 -4.006 1.00 98.44 99 ASP A C 1
ATOM 752 O O . ASP A 1 99 ? -16.785 -15.445 -5.128 1.00 98.44 99 ASP A O 1
ATOM 756 N N . ALA A 1 100 ? -17.793 -14.182 -3.569 1.00 98.06 100 ALA A N 1
ATOM 757 C CA . ALA A 1 100 ? -17.775 -12.957 -4.361 1.00 98.06 100 ALA A CA 1
ATOM 758 C C . ALA A 1 100 ? -16.344 -12.449 -4.620 1.00 98.06 100 ALA A C 1
ATOM 760 O O . ALA A 1 100 ? -16.033 -12.022 -5.738 1.00 98.06 100 ALA A O 1
ATOM 761 N N . LEU A 1 101 ? -15.454 -12.526 -3.622 1.00 97.94 101 LEU A N 1
ATOM 762 C CA . LEU A 1 101 ? -14.041 -12.166 -3.786 1.00 97.94 101 LEU A CA 1
ATOM 763 C C . LEU A 1 101 ? -13.344 -13.082 -4.799 1.00 97.94 101 LEU A C 1
ATOM 765 O O . LEU A 1 101 ? -12.661 -12.593 -5.702 1.00 97.94 101 LEU A O 1
ATOM 769 N N . VAL A 1 102 ? -13.547 -14.399 -4.690 1.00 98.25 102 VAL A N 1
ATOM 770 C CA . VAL A 1 102 ? -12.968 -15.381 -5.620 1.00 98.25 102 VAL A CA 1
ATOM 771 C C . VAL A 1 102 ? -13.497 -15.166 -7.038 1.00 98.25 102 VAL A C 1
ATOM 773 O O . VAL A 1 102 ? -12.704 -15.095 -7.979 1.00 98.25 102 VAL A O 1
ATOM 776 N N . ALA A 1 103 ? -14.810 -14.989 -7.209 1.00 98.25 103 ALA A N 1
ATOM 777 C CA . ALA A 1 103 ? -15.413 -14.741 -8.519 1.00 98.25 103 ALA A CA 1
ATOM 778 C C . ALA A 1 103 ? -14.877 -13.453 -9.173 1.00 98.25 103 ALA A C 1
ATOM 780 O O . ALA A 1 103 ? -14.546 -13.434 -10.367 1.00 98.25 103 ALA A O 1
ATOM 781 N N . SER A 1 104 ? -14.725 -12.381 -8.389 1.00 97.69 104 SER A N 1
ATOM 782 C CA . SER A 1 104 ? -14.133 -11.138 -8.884 1.00 97.69 104 SER A CA 1
ATOM 783 C C . SER A 1 104 ? -12.656 -11.305 -9.240 1.00 97.69 104 SER A C 1
ATOM 785 O O . SER A 1 104 ? -12.216 -10.780 -10.264 1.00 97.69 104 SER A O 1
ATOM 787 N N . ALA A 1 105 ? -11.887 -12.051 -8.443 1.00 97.62 105 ALA A N 1
ATOM 788 C CA . ALA A 1 105 ? -10.486 -12.337 -8.736 1.00 97.62 105 ALA A CA 1
ATOM 789 C C . ALA A 1 105 ? -10.332 -13.148 -10.033 1.00 97.62 105 ALA A C 1
ATOM 791 O O . ALA A 1 105 ? -9.481 -12.821 -10.858 1.00 97.62 105 ALA A O 1
ATOM 792 N N . MET A 1 106 ? -11.187 -14.152 -10.263 1.00 97.88 106 MET A N 1
ATOM 793 C CA . MET A 1 106 ? -11.205 -14.923 -11.514 1.00 97.88 106 MET A CA 1
ATOM 794 C C . MET A 1 106 ? -11.520 -14.046 -12.729 1.00 97.88 106 MET A C 1
ATOM 796 O O . MET A 1 106 ? -10.900 -14.204 -13.780 1.00 97.88 106 MET A O 1
ATOM 800 N N . THR A 1 107 ? -12.439 -13.091 -12.577 1.00 97.38 107 THR A N 1
ATOM 801 C CA . THR A 1 107 ? -12.775 -12.132 -13.639 1.00 97.38 107 THR A CA 1
ATOM 802 C C . THR A 1 107 ? -11.589 -11.215 -13.951 1.00 97.38 107 THR A C 1
ATOM 804 O O . THR A 1 107 ? -11.194 -11.087 -15.110 1.00 97.38 107 THR A O 1
ATOM 807 N N . ALA A 1 108 ? -10.965 -10.629 -12.924 1.00 96.50 108 ALA A N 1
ATOM 808 C CA . ALA A 1 108 ? -9.796 -9.760 -13.082 1.00 96.50 108 ALA A CA 1
ATOM 809 C C . ALA A 1 108 ? -8.565 -10.506 -13.639 1.00 96.50 108 ALA A C 1
ATOM 811 O O . ALA A 1 108 ? -7.762 -9.933 -14.380 1.00 96.50 108 ALA A O 1
ATOM 812 N N . MET A 1 109 ? -8.432 -11.802 -13.328 1.00 97.19 109 MET A N 1
ATOM 813 C CA . MET A 1 109 ? -7.318 -12.638 -13.782 1.00 97.19 109 MET A CA 1
ATOM 814 C C . MET A 1 109 ? -7.230 -12.729 -15.309 1.00 97.19 109 MET A C 1
ATOM 816 O O . MET A 1 109 ? -6.122 -12.845 -15.831 1.00 97.19 109 MET A O 1
ATOM 820 N N . ALA A 1 110 ? -8.357 -12.653 -16.028 1.00 96.00 110 ALA A N 1
ATOM 821 C CA . ALA A 1 110 ? -8.369 -12.743 -17.486 1.00 96.00 110 ALA A CA 1
ATOM 822 C C . ALA A 1 110 ? -7.489 -11.660 -18.130 1.00 96.00 110 ALA A C 1
ATOM 824 O O . ALA A 1 110 ? -6.568 -11.991 -18.869 1.00 96.00 110 ALA A O 1
ATOM 825 N N . GLN A 1 111 ? -7.701 -10.384 -17.789 1.00 95.19 111 GLN A N 1
ATOM 826 C CA . GLN A 1 111 ? -6.879 -9.283 -18.307 1.00 95.19 111 GLN A CA 1
ATOM 827 C C . GLN A 1 111 ? -5.451 -9.327 -17.747 1.00 95.19 111 GLN A C 1
ATOM 829 O O . GLN A 1 111 ? -4.485 -9.108 -18.478 1.00 95.19 111 GLN A O 1
ATOM 834 N N . TRP A 1 112 ? -5.300 -9.654 -16.460 1.00 96.25 112 TRP A N 1
ATOM 835 C CA . TRP A 1 112 ? -3.984 -9.743 -15.826 1.00 96.25 112 TRP A CA 1
ATOM 836 C C . TRP A 1 112 ? -3.071 -10.788 -16.482 1.00 96.25 112 TRP A C 1
ATOM 838 O O . TRP A 1 112 ? -1.860 -10.587 -16.597 1.00 96.25 112 TRP A O 1
ATOM 848 N N . ARG A 1 113 ? -3.637 -11.911 -16.935 1.00 96.00 113 ARG A N 1
ATOM 849 C CA . ARG A 1 113 ? -2.885 -12.972 -17.611 1.00 96.00 113 ARG A CA 1
ATOM 850 C C . ARG A 1 113 ? -2.324 -12.512 -18.954 1.00 96.00 113 ARG A C 1
ATOM 852 O O . ARG A 1 113 ? -1.173 -12.836 -19.242 1.00 96.00 113 ARG A O 1
ATOM 859 N N . GLU A 1 114 ? -3.117 -11.767 -19.722 1.00 95.50 114 GLU A N 1
ATOM 860 C CA . GLU A 1 114 ? -2.736 -11.221 -21.034 1.00 95.50 114 GLU A CA 1
ATOM 861 C C . GLU A 1 114 ? -1.824 -9.985 -20.926 1.00 95.50 114 GLU A C 1
ATOM 863 O O . GLU A 1 114 ? -1.355 -9.471 -21.933 1.00 95.50 114 GLU A O 1
ATOM 868 N N . THR A 1 115 ? -1.563 -9.491 -19.712 1.00 95.38 115 THR A N 1
ATOM 869 C CA . THR A 1 115 ? -0.677 -8.344 -19.492 1.00 95.38 115 THR A CA 1
ATOM 870 C C . THR A 1 115 ? 0.788 -8.737 -19.706 1.00 95.38 115 THR A C 1
ATOM 872 O O . THR A 1 115 ? 1.271 -9.719 -19.128 1.00 95.38 115 THR A O 1
ATOM 875 N N . ASP A 1 116 ? 1.524 -7.939 -20.480 1.00 94.75 116 ASP A N 1
ATOM 876 C CA . ASP A 1 116 ? 2.952 -8.151 -20.740 1.00 94.75 116 ASP A CA 1
ATOM 877 C C . ASP A 1 116 ? 3.770 -8.234 -19.444 1.00 94.75 116 ASP A C 1
ATOM 879 O O . ASP A 1 116 ? 3.459 -7.604 -18.425 1.00 94.75 116 ASP A O 1
ATOM 883 N N . PHE A 1 117 ? 4.821 -9.055 -19.445 1.00 95.69 117 PHE A N 1
ATOM 884 C CA . PHE A 1 117 ? 5.604 -9.288 -18.232 1.00 95.69 117 PHE A CA 1
ATOM 885 C C . PHE A 1 117 ? 6.336 -8.021 -17.771 1.00 95.69 117 PHE A C 1
ATOM 887 O O . PHE A 1 117 ? 6.423 -7.802 -16.560 1.00 95.69 117 PHE A O 1
ATOM 894 N N . GLU A 1 118 ? 6.801 -7.164 -18.689 1.00 96.50 118 GLU A N 1
ATOM 895 C CA . GLU A 1 118 ? 7.432 -5.888 -18.339 1.00 96.50 118 GLU A CA 1
ATOM 896 C C . GLU A 1 118 ? 6.471 -4.996 -17.554 1.00 96.50 118 GLU A C 1
ATOM 898 O O . GLU A 1 118 ? 6.844 -4.437 -16.521 1.00 96.50 118 GLU A O 1
ATOM 903 N N . LEU A 1 119 ? 5.212 -4.913 -17.995 1.00 97.25 119 LEU A N 1
ATOM 904 C CA . LEU A 1 119 ? 4.202 -4.116 -17.308 1.00 97.25 119 LEU A CA 1
ATOM 905 C C . LEU A 1 119 ? 3.870 -4.699 -15.931 1.00 97.25 119 LEU A C 1
ATOM 907 O O . LEU A 1 119 ? 3.776 -3.950 -14.958 1.00 97.25 119 LEU A O 1
ATOM 911 N N . ARG A 1 120 ? 3.758 -6.028 -15.808 1.00 97.56 120 ARG A N 1
ATOM 912 C CA . ARG A 1 120 ? 3.545 -6.682 -14.504 1.00 97.56 120 ARG A CA 1
ATOM 913 C C . ARG A 1 120 ? 4.678 -6.376 -13.521 1.00 97.56 120 ARG A C 1
ATOM 915 O O . ARG A 1 120 ? 4.410 -6.058 -12.363 1.00 97.56 120 ARG A O 1
ATOM 922 N N . LEU A 1 121 ? 5.931 -6.416 -13.981 1.00 97.62 121 LEU A N 1
ATOM 923 C CA . LEU A 1 121 ? 7.099 -6.057 -13.169 1.00 97.62 121 LEU A CA 1
ATOM 924 C C . LEU A 1 121 ? 7.075 -4.579 -12.766 1.00 97.62 121 LEU A C 1
ATOM 926 O O . LEU A 1 121 ? 7.288 -4.262 -11.594 1.00 97.62 121 LEU A O 1
ATOM 930 N N . ALA A 1 122 ? 6.767 -3.685 -13.706 1.00 98.06 122 ALA A N 1
ATOM 931 C CA . ALA A 1 122 ? 6.673 -2.254 -13.442 1.00 98.06 122 ALA A CA 1
ATOM 932 C C . ALA A 1 122 ? 5.572 -1.924 -12.418 1.00 98.06 122 ALA A C 1
ATOM 934 O O . ALA A 1 122 ? 5.794 -1.113 -11.522 1.00 98.06 122 ALA A O 1
ATOM 935 N N . LEU A 1 123 ? 4.419 -2.598 -12.487 1.00 97.88 123 LEU A N 1
ATOM 936 C CA . LEU A 1 123 ? 3.339 -2.460 -11.503 1.00 97.88 123 LEU A CA 1
ATOM 937 C C . LEU A 1 123 ? 3.771 -2.927 -10.106 1.00 97.88 123 LEU A C 1
ATOM 939 O O . LEU A 1 123 ? 3.502 -2.238 -9.123 1.00 97.88 123 LEU A O 1
ATOM 943 N N . CYS A 1 124 ? 4.481 -4.053 -9.999 1.00 98.12 124 CYS A N 1
ATOM 944 C CA . CYS A 1 124 ? 5.030 -4.518 -8.722 1.00 98.12 124 CYS A CA 1
ATOM 945 C C . CYS A 1 124 ? 6.042 -3.528 -8.125 1.00 98.12 124 CYS A C 1
ATOM 947 O O . CYS A 1 124 ? 5.996 -3.252 -6.924 1.00 98.12 124 CYS A O 1
ATOM 949 N N . LEU A 1 125 ? 6.928 -2.965 -8.951 1.00 98.31 125 LEU A N 1
ATOM 950 C CA . LEU A 1 125 ? 7.906 -1.962 -8.517 1.00 98.31 125 LEU A CA 1
ATOM 951 C C . LEU A 1 125 ? 7.236 -0.646 -8.103 1.00 98.31 125 LEU A C 1
ATOM 953 O O . LEU A 1 125 ? 7.607 -0.064 -7.085 1.00 98.31 125 LEU A O 1
ATOM 957 N N . GLU A 1 126 ? 6.196 -0.219 -8.818 1.00 98.31 126 GLU A N 1
ATOM 958 C CA . GLU A 1 126 ? 5.377 0.933 -8.438 1.00 98.31 126 GLU A CA 1
ATOM 959 C C . GLU A 1 126 ? 4.678 0.709 -7.089 1.00 98.31 126 GLU A C 1
ATOM 961 O O . GLU A 1 126 ? 4.720 1.588 -6.224 1.00 98.31 126 GLU A O 1
ATOM 966 N N . MET A 1 127 ? 4.085 -0.470 -6.864 1.00 98.25 127 MET A N 1
ATOM 967 C CA . MET A 1 127 ? 3.484 -0.822 -5.572 1.00 98.25 127 MET A CA 1
ATOM 968 C C . MET A 1 127 ? 4.526 -0.798 -4.447 1.00 98.25 127 MET A C 1
ATOM 970 O O . MET A 1 127 ? 4.288 -0.170 -3.415 1.00 98.25 127 MET A O 1
ATOM 974 N N . ALA A 1 128 ? 5.703 -1.394 -4.656 1.00 97.88 128 ALA A N 1
ATOM 975 C CA . ALA A 1 128 ? 6.792 -1.372 -3.679 1.00 97.88 128 ALA A CA 1
ATOM 976 C C . ALA A 1 128 ? 7.266 0.060 -3.366 1.00 97.88 128 ALA A C 1
ATOM 978 O O . ALA A 1 128 ? 7.439 0.420 -2.200 1.00 97.88 128 ALA A O 1
ATOM 979 N N . GLN A 1 129 ? 7.402 0.910 -4.387 1.00 97.38 129 GLN A N 1
ATOM 980 C CA . GLN A 1 129 ? 7.787 2.312 -4.227 1.00 97.38 129 GLN A CA 1
ATOM 981 C C . GLN A 1 129 ? 6.754 3.106 -3.415 1.00 97.38 129 GLN A C 1
ATOM 983 O O . GLN A 1 129 ? 7.133 3.912 -2.559 1.00 97.38 129 GLN A O 1
ATOM 988 N N . ARG A 1 130 ? 5.456 2.885 -3.652 1.00 97.19 130 ARG A N 1
ATOM 989 C CA . ARG A 1 130 ? 4.377 3.542 -2.895 1.00 97.19 130 ARG A CA 1
ATOM 990 C C . ARG A 1 130 ? 4.296 3.050 -1.453 1.00 97.19 130 ARG A C 1
ATOM 992 O O . ARG A 1 130 ? 4.085 3.862 -0.554 1.00 97.19 130 ARG A O 1
ATOM 999 N N . LEU A 1 131 ? 4.513 1.756 -1.217 1.00 96.69 131 LEU A N 1
ATOM 1000 C CA . LEU A 1 131 ? 4.625 1.205 0.138 1.00 96.69 131 LEU A CA 1
ATOM 1001 C C . LEU A 1 131 ? 5.801 1.841 0.887 1.00 96.69 131 LEU A C 1
ATOM 1003 O O . LEU A 1 131 ? 5.628 2.325 2.003 1.00 96.69 131 LEU A O 1
ATOM 1007 N N . TYR A 1 132 ? 6.968 1.956 0.246 1.00 95.56 132 TYR A N 1
ATOM 1008 C CA . TYR A 1 132 ? 8.125 2.628 0.839 1.00 95.56 132 TYR A CA 1
ATOM 1009 C C . TYR A 1 132 ? 7.859 4.110 1.156 1.00 95.56 132 TYR A C 1
ATOM 1011 O O . TYR A 1 132 ? 8.303 4.616 2.185 1.00 95.56 132 TYR A O 1
ATOM 1019 N N . GLN A 1 133 ? 7.090 4.819 0.326 1.00 94.19 133 GLN A N 1
ATOM 1020 C CA . GLN A 1 133 ? 6.692 6.203 0.616 1.00 94.19 133 GLN A CA 1
ATOM 1021 C C . GLN A 1 133 ? 5.793 6.328 1.858 1.00 94.19 133 GLN A C 1
ATOM 1023 O O . GLN A 1 133 ? 5.791 7.389 2.484 1.00 94.19 133 GLN A O 1
ATOM 1028 N N . ARG A 1 134 ? 5.075 5.259 2.227 1.00 95.00 134 ARG A N 1
ATOM 1029 C CA . ARG A 1 134 ? 4.209 5.162 3.416 1.00 95.00 134 ARG A CA 1
ATOM 1030 C C . ARG A 1 134 ? 4.867 4.401 4.574 1.00 95.00 134 ARG A C 1
ATOM 1032 O O . ARG A 1 134 ? 4.195 4.057 5.542 1.00 95.00 134 ARG A O 1
ATOM 1039 N N . ASN A 1 135 ? 6.179 4.158 4.514 1.00 94.56 135 ASN A N 1
ATOM 1040 C CA . ASN A 1 135 ? 6.880 3.310 5.479 1.00 94.56 135 ASN A CA 1
ATOM 1041 C C . ASN A 1 135 ? 6.719 3.756 6.944 1.00 94.56 135 ASN A C 1
ATOM 1043 O O . ASN A 1 135 ? 6.653 2.900 7.813 1.00 94.56 135 ASN A O 1
ATOM 1047 N N . PHE A 1 136 ? 6.613 5.058 7.233 1.00 96.06 136 PHE A N 1
ATOM 1048 C CA . PHE A 1 136 ? 6.388 5.551 8.598 1.00 96.06 136 PHE A CA 1
ATOM 1049 C C . PHE A 1 136 ? 4.972 5.263 9.114 1.00 96.06 136 PHE A C 1
ATOM 1051 O O . PHE A 1 136 ? 4.825 4.924 10.282 1.00 96.06 136 PHE A O 1
ATOM 1058 N N . GLU A 1 137 ? 3.942 5.345 8.264 1.00 97.25 137 GLU A N 1
ATOM 1059 C CA . GLU A 1 137 ? 2.587 4.892 8.624 1.00 97.25 137 GLU A CA 1
ATOM 1060 C C . GLU A 1 137 ? 2.609 3.389 8.927 1.00 97.25 137 GLU A C 1
ATOM 1062 O O . GLU A 1 137 ? 2.131 2.959 9.973 1.00 97.25 137 GLU A O 1
ATOM 1067 N N . MET A 1 138 ? 3.243 2.599 8.053 1.00 96.56 138 MET A N 1
ATOM 1068 C CA . MET A 1 138 ? 3.382 1.152 8.247 1.00 96.56 138 MET A CA 1
ATOM 1069 C C . MET A 1 138 ? 4.187 0.805 9.505 1.00 96.56 138 MET A C 1
ATOM 1071 O O . MET A 1 138 ? 3.827 -0.127 10.213 1.00 96.56 138 MET A O 1
ATOM 1075 N N . ALA A 1 139 ? 5.247 1.555 9.811 1.00 95.56 139 ALA A N 1
ATOM 1076 C CA . ALA A 1 139 ? 6.053 1.342 11.009 1.00 95.56 139 ALA A CA 1
ATOM 1077 C C . ALA A 1 139 ? 5.227 1.520 12.291 1.00 95.56 139 ALA A C 1
ATOM 1079 O O . ALA A 1 139 ? 5.415 0.761 13.235 1.00 95.56 139 ALA A O 1
ATOM 1080 N N . HIS A 1 140 ? 4.295 2.477 12.312 1.00 96.94 140 HIS A N 1
ATOM 1081 C CA . HIS A 1 140 ? 3.358 2.640 13.423 1.00 96.94 140 HIS A CA 1
ATOM 1082 C C . HIS A 1 140 ? 2.262 1.571 13.445 1.00 96.94 140 HIS A C 1
ATOM 1084 O O . HIS A 1 140 ? 1.877 1.150 14.525 1.00 96.94 140 HIS A O 1
ATOM 1090 N N . ALA A 1 141 ? 1.796 1.100 12.286 1.00 97.19 141 ALA A N 1
ATOM 1091 C CA . ALA A 1 141 ? 0.812 0.018 12.218 1.00 97.19 141 ALA A CA 1
ATOM 1092 C C . ALA A 1 141 ? 1.373 -1.349 12.659 1.00 97.19 141 ALA A C 1
ATOM 1094 O O . ALA A 1 141 ? 0.621 -2.195 13.128 1.00 97.19 141 ALA A O 1
ATOM 1095 N N . VAL A 1 142 ? 2.680 -1.573 12.489 1.00 96.50 142 VAL A N 1
ATOM 1096 C CA . VAL A 1 142 ? 3.370 -2.814 12.890 1.00 96.50 142 VAL A CA 1
ATOM 1097 C C . VAL A 1 142 ? 3.802 -2.802 14.363 1.00 96.50 142 VAL A C 1
ATOM 1099 O O . VAL A 1 142 ? 3.973 -3.874 14.941 1.00 96.50 142 VAL A O 1
ATOM 1102 N N . MET A 1 143 ? 4.012 -1.618 14.949 1.00 92.81 143 MET A N 1
ATOM 1103 C CA . MET A 1 143 ? 4.407 -1.431 16.351 1.00 92.81 143 MET A CA 1
ATOM 1104 C C . MET A 1 143 ? 3.219 -1.667 17.290 1.00 92.81 143 MET A C 1
ATOM 1106 O O . MET A 1 143 ? 3.236 -2.684 18.011 1.00 92.81 143 MET A O 1
#

Secondary structure (DSSP, 8-state):
--HHHHHHHHHHHHHHHHHHHHHHHHHHH-----SS-----HHHH-SHHHHHHHHHHHTTTTSBPP---TTEEEEEE---B-TTT-SB---BEEEE-HHHHHHHHHHHHHHHHHS-HHHHHHHHHHHHHHHHHTHHHHHHHH-

Foldseek 3Di:
DPDVVVVVLVVLLVVCVVVVVVVVVCVVPVDDDDPADPDPDCVVLPPCQLVVLVVVLLVQFLDEDDDVAWAFPVDWDDADADPVVRHTSNYIYTDGDPVRRVVVVVVVVVVVVVDDPSSVVSVVVVVVVVCSSSVSNVVVVVD